Protein AF-A0A1Z5SBL8-F1 (afdb_monomer_lite)

Foldseek 3Di:
DDPPQVPCDPVLVVVLVVLLVVLLVVLDVVCDPPNCPVPVLSSLVSSLVSNLVSLQQSLLVLARCPPPDDSVLLSVQLVVQLVVQLVVQLVVCVVVPNDPDPVCSSSSSSVSSNVSSVPRNSCCSHVPPPVVVVVVVVVVVPPPPPD

InterPro domains:
  IPR009580 GPI biosynthesis protein Pig-F [PF06699] (34-141)

Organism: Sorghum bicolor (NCBI:txid4558)

pLDDT: mean 74.39, std 13.42, range [28.66, 86.56]

Structure (mmCIF, N/CA/C/O backbone):
data_AF-A0A1Z5SBL8-F1
#
_entry.id   AF-A0A1Z5SBL8-F1
#
loop_
_atom_site.group_PDB
_atom_site.id
_atom_site.type_symbol
_atom_site.label_atom_id
_atom_site.label_alt_id
_atom_site.label_comp_id
_atom_site.label_asym_id
_atom_site.label_entity_id
_atom_site.label_seq_id
_atom_site.pdbx_PDB_ins_code
_atom_site.Cartn_x
_atom_site.Cartn_y
_atom_site.Cartn_z
_atom_site.occupancy
_atom_site.B_iso_or_equiv
_atom_site.auth_seq_id
_atom_site.auth_comp_id
_atom_site.auth_asym_id
_atom_site.auth_atom_id
_atom_site.pdbx_PDB_model_num
ATOM 1 N N . MET A 1 1 ? -18.930 10.135 31.878 1.00 32.09 1 MET A N 1
ATOM 2 C CA . MET A 1 1 ? -18.926 8.781 31.285 1.00 32.09 1 MET A CA 1
ATOM 3 C C . MET A 1 1 ? -17.657 8.681 30.446 1.00 32.09 1 MET A C 1
ATOM 5 O O . MET A 1 1 ? -17.560 9.349 29.427 1.00 32.09 1 MET A O 1
ATOM 9 N N . ARG A 1 2 ? -16.610 8.041 30.979 1.00 28.66 2 ARG A N 1
ATOM 10 C CA . ARG A 1 2 ? -15.275 7.981 30.363 1.00 28.66 2 ARG A CA 1
ATOM 11 C C . ARG A 1 2 ? -15.339 6.937 29.252 1.00 28.66 2 ARG A C 1
ATOM 13 O O . ARG A 1 2 ? -15.633 5.787 29.547 1.00 28.66 2 ARG A O 1
ATOM 20 N N . ALA A 1 3 ? -15.150 7.354 28.002 1.00 35.31 3 ALA A N 1
ATOM 21 C CA . ALA A 1 3 ? -15.065 6.432 26.880 1.00 35.31 3 ALA A CA 1
ATOM 22 C C . ALA A 1 3 ? -13.912 5.456 27.147 1.00 35.31 3 ALA A C 1
ATOM 24 O O . ALA A 1 3 ? -12.759 5.873 27.270 1.00 35.31 3 ALA A O 1
ATOM 25 N N . GLU A 1 4 ? -14.245 4.178 27.304 1.00 37.38 4 GLU A N 1
ATOM 26 C CA . GLU A 1 4 ? -13.289 3.078 27.329 1.00 37.38 4 GLU A CA 1
ATOM 27 C C . GLU A 1 4 ? -12.627 3.025 25.951 1.00 37.38 4 GLU A C 1
ATOM 29 O O . GLU A 1 4 ? -13.113 2.387 25.017 1.00 37.38 4 GLU A O 1
ATOM 34 N N . PHE A 1 5 ? -11.525 3.758 25.794 1.00 42.28 5 PHE A N 1
ATOM 35 C CA . PHE A 1 5 ? -10.567 3.468 24.743 1.00 42.28 5 PHE A CA 1
ATOM 36 C C . PHE A 1 5 ? -10.133 2.025 24.965 1.00 42.28 5 PHE A C 1
ATOM 38 O O . PHE A 1 5 ? -9.408 1.749 25.917 1.00 42.28 5 PHE A O 1
ATOM 45 N N . SER A 1 6 ? -10.601 1.105 24.121 1.00 50.81 6 SER A N 1
ATOM 46 C CA . SER A 1 6 ? -10.068 -0.252 24.083 1.00 50.81 6 SER A CA 1
ATOM 47 C C . SER A 1 6 ? -8.568 -0.125 23.809 1.00 50.81 6 SER A C 1
ATOM 49 O O . SER A 1 6 ? -8.155 0.169 22.686 1.00 50.81 6 SER A O 1
ATOM 51 N N . GLN A 1 7 ? -7.747 -0.198 24.862 1.00 57.62 7 GLN A N 1
ATOM 52 C CA . GLN A 1 7 ? -6.302 -0.141 24.717 1.00 57.62 7 GLN A CA 1
ATOM 53 C C . GLN A 1 7 ? -5.893 -1.369 23.914 1.00 57.62 7 GLN A C 1
ATOM 55 O O . GLN A 1 7 ? -6.074 -2.504 24.353 1.00 57.62 7 GLN A O 1
ATOM 60 N N . ILE A 1 8 ? -5.337 -1.137 22.726 1.00 66.62 8 ILE A N 1
ATOM 61 C CA . ILE A 1 8 ? -4.673 -2.187 21.962 1.00 66.62 8 ILE A CA 1
ATOM 62 C C . ILE A 1 8 ? -3.539 -2.713 22.847 1.00 66.62 8 ILE A C 1
ATOM 64 O O . ILE A 1 8 ? -2.636 -1.963 23.218 1.00 66.62 8 ILE A O 1
ATOM 68 N N . SER A 1 9 ? -3.605 -3.992 23.217 1.00 78.81 9 SER A N 1
ATOM 69 C CA . SER A 1 9 ? -2.557 -4.624 24.015 1.00 78.81 9 SER A CA 1
ATOM 70 C C . SER A 1 9 ? -1.246 -4.650 23.229 1.00 78.81 9 SER A C 1
ATOM 72 O O . SER A 1 9 ? -1.247 -4.858 22.012 1.00 78.81 9 SER A O 1
ATOM 74 N N . ALA A 1 10 ? -0.116 -4.497 23.924 1.00 76.81 10 ALA A N 1
ATOM 75 C CA . ALA A 1 10 ? 1.215 -4.601 23.326 1.00 76.81 10 ALA A CA 1
ATOM 76 C C . ALA A 1 10 ? 1.397 -5.918 22.549 1.00 76.81 10 ALA A C 1
ATOM 78 O O . ALA A 1 10 ? 2.047 -5.937 21.507 1.00 76.81 10 ALA A O 1
ATOM 79 N N . LEU A 1 11 ? 0.751 -6.998 23.002 1.00 75.62 11 LEU A N 1
ATOM 80 C CA . LEU A 1 11 ? 0.746 -8.289 22.316 1.00 75.62 11 LEU A CA 1
ATOM 81 C C . LEU A 1 11 ? 0.034 -8.224 20.958 1.00 75.62 11 LEU A C 1
ATOM 83 O O . LEU A 1 11 ? 0.499 -8.808 19.985 1.00 75.62 11 LEU A O 1
ATOM 87 N N . THR A 1 12 ? -1.084 -7.503 20.875 1.00 76.50 12 THR A N 1
ATOM 88 C CA . THR A 1 12 ? -1.849 -7.347 19.632 1.00 76.50 12 THR A CA 1
ATOM 89 C C . THR A 1 12 ? -1.090 -6.479 18.629 1.00 76.50 12 THR A C 1
ATOM 91 O O . THR A 1 12 ? -1.064 -6.797 17.442 1.00 76.50 12 THR A O 1
ATOM 94 N N . ALA A 1 13 ? -0.412 -5.430 19.105 1.00 77.69 13 ALA A N 1
ATOM 95 C CA . ALA A 1 13 ? 0.485 -4.627 18.277 1.00 77.69 13 ALA A CA 1
ATOM 96 C C . ALA A 1 13 ? 1.686 -5.45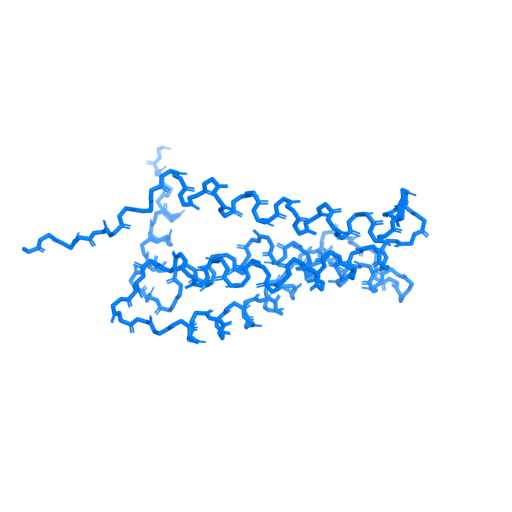2 17.780 1.00 77.69 13 ALA A C 1
ATOM 98 O O . ALA A 1 13 ? 1.996 -5.440 16.590 1.00 77.69 13 ALA A O 1
ATOM 99 N N . ALA A 1 14 ? 2.319 -6.235 18.660 1.00 78.75 14 ALA A N 1
ATOM 100 C CA . ALA A 1 14 ? 3.414 -7.127 18.286 1.00 78.75 14 ALA A CA 1
ATOM 101 C C . ALA A 1 14 ? 2.970 -8.175 17.251 1.00 78.75 14 ALA A C 1
ATOM 103 O O . ALA A 1 14 ? 3.652 -8.371 16.249 1.00 78.75 14 ALA A O 1
ATOM 104 N N . ALA A 1 15 ? 1.801 -8.796 17.436 1.00 79.56 15 ALA A N 1
ATOM 105 C CA . ALA A 1 15 ? 1.245 -9.758 16.486 1.00 79.56 15 ALA A CA 1
ATOM 106 C C . ALA A 1 15 ? 0.967 -9.126 15.113 1.00 79.56 15 ALA A C 1
ATOM 108 O O . ALA A 1 15 ? 1.271 -9.735 14.089 1.00 79.56 15 ALA A O 1
ATOM 109 N N . ALA A 1 16 ? 0.450 -7.894 15.080 1.00 81.81 16 ALA A N 1
ATOM 110 C CA . ALA A 1 16 ? 0.251 -7.149 13.841 1.00 81.81 16 ALA A CA 1
ATOM 111 C C . ALA A 1 16 ? 1.573 -6.914 13.095 1.00 81.81 16 ALA A C 1
ATOM 113 O O . ALA A 1 16 ? 1.661 -7.190 11.900 1.00 81.81 16 ALA A O 1
ATOM 114 N N . HIS A 1 17 ? 2.620 -6.484 13.805 1.00 82.88 17 HIS A N 1
ATOM 115 C CA . HIS A 1 17 ? 3.947 -6.303 13.214 1.00 82.88 17 HIS A CA 1
ATOM 116 C C . HIS A 1 17 ? 4.554 -7.615 12.709 1.00 82.88 17 HIS A C 1
ATOM 118 O O . HIS A 1 17 ? 5.141 -7.628 11.630 1.00 82.88 17 HIS A O 1
ATOM 124 N N . VAL A 1 18 ? 4.389 -8.718 13.446 1.00 85.00 18 VAL A N 1
ATOM 125 C CA . VAL A 1 18 ? 4.865 -10.044 13.019 1.00 85.00 18 VAL A CA 1
ATOM 126 C C . VAL A 1 18 ? 4.134 -10.512 11.759 1.00 85.00 18 VAL A C 1
ATOM 128 O O . VAL A 1 18 ? 4.777 -11.039 10.855 1.00 85.00 18 VAL A O 1
ATOM 131 N N . LEU A 1 19 ? 2.820 -10.286 11.660 1.00 85.25 19 LEU A N 1
ATOM 132 C CA . LEU A 1 19 ? 2.034 -10.631 10.472 1.00 85.25 19 LEU A CA 1
ATOM 133 C C . LEU A 1 19 ? 2.460 -9.818 9.241 1.00 85.25 19 LEU A C 1
ATOM 135 O O . LEU A 1 19 ? 2.665 -10.410 8.183 1.00 85.25 19 LEU A O 1
ATOM 139 N N . CYS A 1 20 ? 2.663 -8.505 9.382 1.00 85.06 20 CYS A N 1
ATOM 140 C CA . CYS A 1 20 ? 3.219 -7.671 8.308 1.00 85.06 20 CYS A CA 1
ATOM 141 C C . CYS A 1 20 ? 4.630 -8.124 7.905 1.00 85.06 20 CYS A C 1
ATOM 143 O O . CYS A 1 20 ? 4.948 -8.282 6.729 1.00 85.06 20 CYS A O 1
ATOM 145 N N . PHE A 1 21 ? 5.493 -8.403 8.886 1.00 85.38 21 PHE A N 1
ATOM 146 C CA . PH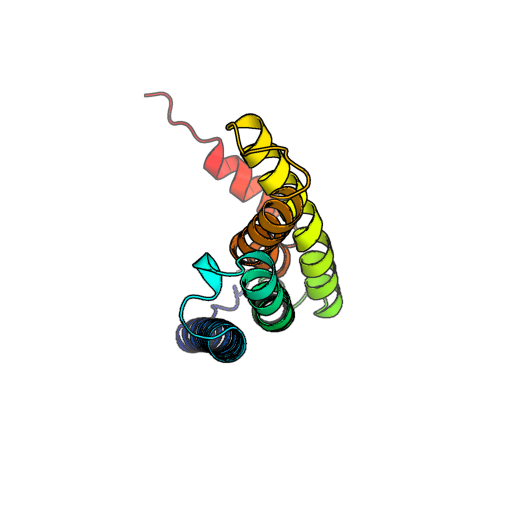E A 1 21 ? 6.848 -8.872 8.601 1.00 85.38 21 PHE A CA 1
ATOM 147 C C . PHE A 1 21 ? 6.844 -10.217 7.863 1.00 85.38 21 PHE A C 1
ATOM 149 O O . PHE A 1 21 ? 7.629 -10.416 6.938 1.00 85.38 21 PHE A O 1
ATOM 156 N N . ALA A 1 22 ? 5.937 -11.125 8.230 1.00 86.06 22 ALA A N 1
ATOM 157 C CA . ALA A 1 22 ? 5.765 -12.402 7.549 1.00 86.06 22 ALA A CA 1
ATOM 158 C C . ALA A 1 22 ? 5.279 -12.227 6.100 1.00 86.06 22 ALA A C 1
ATOM 160 O O . ALA A 1 22 ? 5.791 -12.905 5.209 1.00 86.06 22 ALA A O 1
ATOM 161 N N . GLY A 1 23 ? 4.341 -11.308 5.850 1.00 84.06 23 GLY A N 1
ATOM 162 C CA . GLY A 1 23 ? 3.870 -10.972 4.504 1.00 84.06 23 GLY A CA 1
ATOM 163 C C . GLY A 1 23 ? 4.981 -10.424 3.610 1.00 84.06 23 GLY A C 1
ATOM 164 O O . GLY A 1 23 ? 5.197 -10.922 2.500 1.00 84.06 23 GLY A O 1
ATOM 165 N N . LEU A 1 24 ? 5.774 -9.490 4.137 1.00 84.50 24 LEU A N 1
ATOM 166 C CA . LEU A 1 24 ? 6.935 -8.942 3.442 1.00 84.50 24 LEU A CA 1
ATOM 167 C C . LEU A 1 24 ? 8.010 -10.007 3.181 1.00 84.50 24 LEU A C 1
ATOM 169 O O . LEU A 1 24 ? 8.564 -10.076 2.081 1.00 84.50 24 LEU A O 1
ATOM 173 N N . ALA A 1 25 ? 8.287 -10.864 4.165 1.00 85.31 25 ALA A N 1
ATOM 174 C CA . ALA A 1 25 ? 9.230 -11.968 4.017 1.00 85.31 25 ALA A CA 1
ATOM 175 C C . ALA A 1 25 ? 8.768 -12.968 2.944 1.00 85.31 25 ALA A C 1
ATOM 177 O O . ALA A 1 25 ? 9.585 -13.411 2.135 1.00 85.31 25 ALA A O 1
ATOM 178 N N . ALA A 1 26 ? 7.469 -13.278 2.887 1.00 84.88 26 ALA A N 1
ATOM 179 C CA . ALA A 1 26 ? 6.888 -14.131 1.854 1.00 84.88 26 ALA A CA 1
ATOM 180 C C . ALA A 1 26 ? 7.011 -13.496 0.461 1.00 84.88 26 ALA A C 1
ATOM 182 O O . ALA A 1 26 ? 7.468 -14.156 -0.472 1.00 84.88 26 ALA A O 1
ATOM 183 N N . ALA A 1 27 ? 6.691 -12.206 0.322 1.00 85.81 27 ALA A N 1
ATOM 184 C CA . ALA A 1 27 ? 6.861 -11.482 -0.936 1.00 85.81 27 ALA A CA 1
ATOM 185 C C . ALA A 1 27 ? 8.325 -11.483 -1.406 1.00 85.81 27 ALA A C 1
ATOM 187 O O . ALA A 1 27 ? 8.603 -11.742 -2.577 1.00 85.81 27 ALA A O 1
ATOM 188 N N . HIS A 1 28 ? 9.271 -11.261 -0.489 1.00 84.81 28 HIS A N 1
ATOM 189 C CA . HIS A 1 28 ? 10.700 -11.295 -0.794 1.00 84.81 28 HIS A CA 1
ATOM 190 C C . HIS A 1 28 ? 11.182 -12.704 -1.181 1.00 84.81 28 HIS A C 1
ATOM 192 O O . HIS A 1 28 ? 11.974 -12.857 -2.111 1.00 84.81 28 HIS A O 1
ATOM 198 N N . ALA A 1 29 ? 10.694 -13.745 -0.499 1.00 84.94 29 ALA A N 1
ATOM 199 C CA . ALA A 1 29 ? 11.005 -15.132 -0.836 1.00 84.94 29 ALA A CA 1
ATOM 200 C C . ALA A 1 29 ? 10.487 -15.518 -2.232 1.00 84.94 29 ALA A C 1
ATOM 202 O O . ALA A 1 29 ? 11.200 -16.188 -2.976 1.00 84.94 29 ALA A O 1
ATOM 203 N N . LEU A 1 30 ? 9.287 -15.054 -2.602 1.00 84.88 30 LEU A N 1
ATOM 204 C CA . LEU A 1 30 ? 8.683 -15.287 -3.918 1.00 84.88 30 LEU A CA 1
ATOM 205 C C . LEU A 1 30 ? 9.366 -14.495 -5.039 1.00 84.88 30 LEU A C 1
ATOM 207 O O . LEU A 1 30 ? 9.485 -14.999 -6.152 1.00 84.88 30 LEU A O 1
ATOM 211 N N . ALA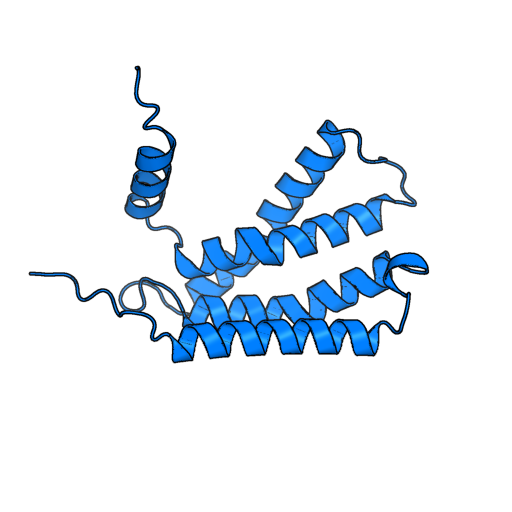 A 1 31 ? 9.815 -13.269 -4.761 1.00 83.94 31 ALA A N 1
ATOM 212 C CA . ALA A 1 31 ? 10.500 -12.434 -5.746 1.00 83.94 31 ALA A CA 1
ATOM 213 C C . ALA A 1 31 ? 11.919 -12.942 -6.057 1.00 83.94 31 ALA A C 1
ATOM 215 O O . ALA A 1 31 ? 12.385 -12.826 -7.187 1.00 83.94 31 ALA A O 1
ATOM 216 N N . GLY A 1 32 ? 12.599 -13.530 -5.069 1.00 81.75 32 GLY A N 1
ATOM 217 C CA . GLY A 1 32 ? 13.977 -13.996 -5.197 1.00 81.75 32 GLY A CA 1
ATOM 218 C C . GLY A 1 32 ? 15.014 -12.915 -4.869 1.00 81.75 32 GLY A C 1
ATOM 219 O O . GLY A 1 32 ? 14.745 -11.711 -4.860 1.00 81.75 32 GLY A O 1
ATOM 220 N N . ARG A 1 33 ? 16.243 -13.348 -4.555 1.00 80.94 33 ARG A N 1
ATOM 221 C CA . ARG A 1 33 ? 17.324 -12.439 -4.139 1.00 80.94 33 ARG A CA 1
ATOM 222 C C . ARG A 1 33 ? 17.685 -11.466 -5.262 1.00 80.94 33 ARG A C 1
ATOM 224 O O . ARG A 1 33 ? 17.955 -11.880 -6.382 1.00 80.94 33 ARG A O 1
ATOM 231 N N . GLY A 1 34 ? 17.739 -10.178 -4.930 1.00 77.00 34 GLY A N 1
ATOM 232 C CA . GLY A 1 34 ? 18.126 -9.121 -5.866 1.00 77.00 34 GLY A CA 1
ATOM 233 C C . GLY A 1 34 ? 17.022 -8.673 -6.823 1.00 77.00 34 GLY A C 1
ATOM 234 O O . GLY A 1 34 ? 17.241 -7.706 -7.545 1.00 77.00 34 GLY A O 1
ATOM 235 N N . ALA A 1 35 ? 15.829 -9.281 -6.787 1.00 78.44 35 ALA A N 1
ATOM 236 C CA . ALA A 1 35 ? 14.725 -8.950 -7.691 1.00 78.44 35 ALA A CA 1
ATOM 237 C C . ALA A 1 35 ? 14.292 -7.478 -7.621 1.00 78.44 35 ALA A C 1
ATOM 239 O O . ALA A 1 35 ? 13.847 -6.929 -8.616 1.00 78.44 35 ALA A O 1
ATOM 240 N N . LEU A 1 36 ? 14.508 -6.799 -6.490 1.00 75.19 36 LEU A N 1
ATOM 241 C CA . LEU A 1 36 ? 14.278 -5.356 -6.368 1.00 75.19 36 LEU A CA 1
ATOM 242 C C . LEU A 1 36 ? 15.161 -4.513 -7.311 1.00 75.19 36 LEU A C 1
ATOM 244 O O . LEU A 1 36 ? 14.798 -3.391 -7.645 1.00 75.19 36 LEU A O 1
ATOM 248 N N . VAL A 1 37 ? 16.322 -5.036 -7.714 1.00 79.38 37 VAL A N 1
ATOM 249 C CA . VAL A 1 37 ? 17.282 -4.378 -8.614 1.00 79.38 37 VAL A CA 1
ATOM 250 C C . VAL A 1 37 ? 17.123 -4.892 -10.045 1.00 79.38 37 VAL A C 1
ATOM 252 O O . VAL A 1 37 ? 17.158 -4.099 -10.982 1.00 79.38 37 VAL A O 1
ATOM 255 N N . SER A 1 38 ? 16.933 -6.203 -10.222 1.00 80.31 38 SER A N 1
ATOM 256 C CA . SER A 1 38 ? 16.817 -6.831 -11.546 1.00 80.31 38 SER A CA 1
ATOM 257 C C . SER A 1 38 ? 15.440 -6.650 -12.191 1.00 80.31 38 SER A C 1
ATOM 259 O O . SER A 1 38 ? 15.370 -6.407 -13.393 1.00 80.31 38 SER A O 1
ATOM 261 N N . ASP A 1 39 ? 14.359 -6.756 -11.415 1.00 82.81 39 ASP A N 1
ATOM 262 C CA . ASP A 1 39 ? 12.975 -6.558 -11.867 1.00 82.81 39 ASP A CA 1
ATOM 263 C C . ASP A 1 39 ? 12.117 -5.9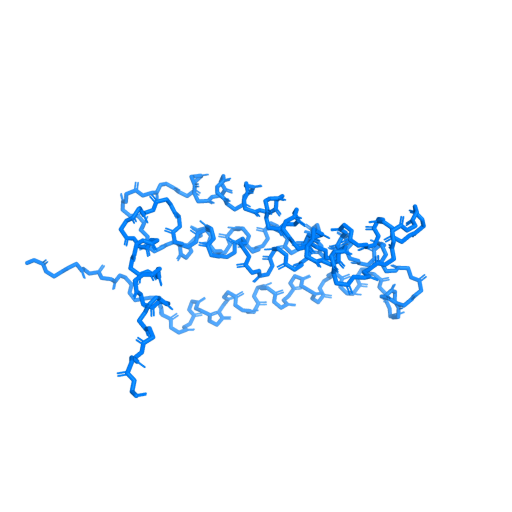24 -10.748 1.00 82.81 39 ASP A C 1
ATOM 265 O O . ASP A 1 39 ? 11.291 -6.589 -10.103 1.00 82.81 39 ASP A O 1
ATOM 269 N N . PRO A 1 40 ? 12.315 -4.617 -10.482 1.00 80.38 40 PRO A N 1
ATOM 270 C CA . PRO A 1 40 ? 11.620 -3.916 -9.405 1.00 80.38 40 PRO A CA 1
ATOM 271 C C . PRO A 1 40 ? 10.098 -3.975 -9.549 1.00 80.38 40 PRO A C 1
ATOM 273 O O . PRO A 1 40 ? 9.390 -4.018 -8.545 1.00 80.38 40 PRO A O 1
ATOM 276 N N . ALA A 1 41 ? 9.578 -3.987 -10.780 1.00 83.50 41 ALA A N 1
ATOM 277 C CA . ALA A 1 41 ? 8.142 -4.004 -11.025 1.00 83.50 41 ALA A CA 1
ATOM 278 C C . ALA A 1 41 ? 7.509 -5.315 -10.543 1.00 83.50 41 ALA A C 1
ATOM 280 O O . ALA A 1 41 ? 6.482 -5.281 -9.861 1.00 83.50 41 ALA A O 1
ATOM 281 N N . LEU A 1 42 ? 8.130 -6.459 -10.846 1.00 83.88 42 LEU A N 1
ATOM 282 C CA . LEU A 1 42 ? 7.663 -7.759 -10.368 1.00 83.88 42 LEU A CA 1
ATOM 283 C C . LEU A 1 42 ? 7.769 -7.869 -8.843 1.00 83.88 42 LEU A C 1
ATOM 285 O O . LEU A 1 42 ? 6.808 -8.277 -8.188 1.00 83.88 42 LEU A O 1
ATOM 289 N N . ALA A 1 43 ? 8.907 -7.468 -8.275 1.00 85.88 43 ALA A N 1
ATOM 290 C CA . ALA A 1 43 ? 9.137 -7.562 -6.838 1.00 85.88 43 ALA A CA 1
ATOM 291 C C . ALA A 1 43 ? 8.146 -6.696 -6.040 1.00 85.88 43 ALA A C 1
ATOM 293 O O . ALA A 1 43 ? 7.523 -7.178 -5.094 1.00 85.88 43 ALA A O 1
ATOM 294 N N . LEU A 1 44 ? 7.923 -5.444 -6.455 1.00 85.12 44 LEU A N 1
ATOM 295 C CA . LEU A 1 44 ? 6.962 -4.556 -5.793 1.00 85.12 44 LEU A CA 1
ATOM 296 C C . LEU A 1 44 ? 5.519 -5.011 -5.995 1.00 85.12 44 LEU A C 1
ATOM 298 O O . LEU A 1 44 ? 4.712 -4.893 -5.077 1.00 85.12 44 LEU A O 1
ATOM 302 N N . ARG A 1 45 ? 5.182 -5.567 -7.165 1.00 85.94 45 ARG A N 1
ATOM 303 C CA . ARG A 1 45 ? 3.860 -6.160 -7.389 1.00 85.94 45 ARG A CA 1
ATOM 304 C C . ARG A 1 45 ? 3.590 -7.287 -6.395 1.00 85.94 45 ARG A C 1
ATOM 306 O O . ARG A 1 45 ? 2.499 -7.330 -5.835 1.00 85.94 45 ARG A O 1
ATOM 313 N N . LEU A 1 46 ? 4.558 -8.176 -6.167 1.00 85.38 46 LEU A N 1
ATOM 314 C CA . LEU A 1 46 ? 4.424 -9.258 -5.188 1.00 85.38 46 LEU A CA 1
ATOM 315 C C . LEU A 1 46 ? 4.258 -8.712 -3.769 1.00 85.38 46 LEU A C 1
ATOM 317 O O . LEU A 1 46 ? 3.375 -9.174 -3.052 1.00 85.38 46 LEU A O 1
ATOM 321 N N . VAL A 1 47 ? 5.023 -7.681 -3.397 1.00 86.56 47 VAL A N 1
ATOM 322 C CA . VAL A 1 47 ? 4.849 -6.991 -2.109 1.00 86.56 47 VAL A CA 1
ATOM 323 C C . VAL A 1 47 ? 3.433 -6.441 -1.980 1.00 86.56 47 VAL A C 1
ATOM 325 O O . VAL A 1 47 ? 2.760 -6.751 -1.007 1.00 86.56 47 VAL A O 1
ATOM 328 N N . VAL A 1 48 ? 2.932 -5.696 -2.966 1.00 85.38 48 VAL A N 1
ATOM 329 C CA . VAL A 1 48 ? 1.573 -5.133 -2.908 1.00 85.38 48 VAL A CA 1
ATOM 330 C C . VAL A 1 48 ? 0.518 -6.240 -2.822 1.00 85.38 48 VAL A C 1
ATOM 332 O O . VAL A 1 48 ? -0.396 -6.137 -2.014 1.00 85.38 48 VAL A O 1
ATOM 335 N N . VAL A 1 49 ? 0.635 -7.312 -3.610 1.00 86.44 49 VAL A N 1
ATOM 336 C CA . VAL A 1 49 ? -0.355 -8.405 -3.632 1.00 86.44 49 VAL A CA 1
ATOM 337 C C . VAL A 1 49 ? -0.366 -9.207 -2.329 1.00 86.44 49 VAL A C 1
ATOM 339 O O . VAL A 1 49 ? -1.443 -9.574 -1.861 1.00 86.44 49 VAL A O 1
ATOM 342 N N . CYS A 1 50 ? 0.798 -9.481 -1.739 1.00 83.94 50 CYS A N 1
ATOM 343 C CA . CYS A 1 50 ? 0.899 -10.236 -0.490 1.00 83.94 50 CYS A CA 1
ATOM 344 C C . CYS A 1 50 ? 0.558 -9.374 0.729 1.00 83.94 50 CYS A C 1
ATOM 346 O O . CYS A 1 50 ? -0.174 -9.814 1.612 1.00 83.94 50 CYS A O 1
ATOM 348 N N . GLU A 1 51 ? 1.055 -8.142 0.764 1.00 86.06 51 GLU A N 1
ATOM 349 C CA . GLU A 1 51 ? 0.982 -7.286 1.944 1.00 86.06 51 GLU A CA 1
ATOM 350 C C . GLU A 1 51 ? -0.359 -6.547 2.036 1.00 86.06 51 GLU A C 1
ATOM 352 O O . GLU A 1 51 ? -0.864 -6.324 3.136 1.00 86.06 51 GLU A O 1
ATOM 357 N N . ALA A 1 52 ? -0.998 -6.218 0.903 1.00 84.94 52 ALA A N 1
ATOM 358 C CA . ALA A 1 52 ? -2.281 -5.513 0.902 1.00 84.94 52 ALA A CA 1
ATOM 359 C C . ALA A 1 52 ? -3.388 -6.214 1.699 1.00 84.94 52 ALA A C 1
ATOM 361 O O . ALA A 1 52 ? -3.984 -5.565 2.563 1.00 84.94 52 ALA A O 1
ATOM 362 N N . PRO A 1 53 ? -3.686 -7.508 1.475 1.00 85.50 53 PRO A N 1
ATOM 363 C CA . PRO A 1 53 ? -4.724 -8.188 2.239 1.00 85.50 53 PRO A CA 1
ATOM 364 C C . PRO A 1 53 ? -4.370 -8.296 3.727 1.00 85.50 53 PRO A C 1
ATOM 366 O O . PRO A 1 53 ? -5.261 -8.145 4.561 1.00 85.50 53 PRO A O 1
ATOM 369 N N . ILE A 1 54 ? -3.091 -8.500 4.065 1.00 85.94 54 ILE A N 1
ATOM 370 C CA . ILE A 1 54 ? -2.624 -8.628 5.453 1.00 85.94 54 ILE A CA 1
ATOM 371 C C . ILE A 1 54 ? -2.820 -7.304 6.189 1.00 85.94 54 ILE A C 1
ATOM 373 O O . ILE A 1 54 ? -3.510 -7.262 7.206 1.00 85.94 54 ILE A O 1
ATOM 377 N N . VAL A 1 55 ? -2.287 -6.210 5.646 1.00 84.31 55 VAL A N 1
ATOM 378 C CA . VAL A 1 55 ? -2.396 -4.873 6.242 1.00 84.31 55 VAL A CA 1
ATOM 379 C C . VAL A 1 55 ? -3.860 -4.445 6.334 1.00 84.31 55 VAL A C 1
ATOM 381 O O . VAL A 1 55 ? -4.312 -4.022 7.397 1.00 84.31 55 VAL A O 1
ATOM 384 N N . ILE A 1 56 ? -4.648 -4.602 5.267 1.00 85.19 56 ILE A N 1
ATOM 385 C CA . ILE A 1 56 ? -6.067 -4.225 5.302 1.00 85.19 56 ILE A CA 1
ATOM 386 C C . ILE A 1 56 ? -6.809 -5.030 6.375 1.00 85.19 56 ILE A C 1
ATOM 388 O O . ILE A 1 56 ? -7.549 -4.433 7.157 1.00 85.19 56 ILE A O 1
ATOM 392 N N . ALA A 1 57 ? -6.602 -6.347 6.467 1.00 82.62 57 ALA A N 1
ATOM 393 C CA . ALA A 1 57 ? -7.283 -7.188 7.451 1.00 82.62 57 ALA A CA 1
ATOM 394 C C . ALA A 1 57 ? -6.853 -6.874 8.893 1.00 82.62 57 ALA A C 1
ATOM 396 O O . ALA A 1 57 ? -7.710 -6.652 9.752 1.00 82.62 57 ALA A O 1
ATOM 397 N N . VAL A 1 58 ? -5.544 -6.801 9.153 1.00 84.12 58 VAL A N 1
ATOM 398 C CA . VAL A 1 58 ? -4.973 -6.549 10.485 1.00 84.12 58 VAL A CA 1
ATOM 399 C C . VAL A 1 58 ? -5.383 -5.170 10.999 1.00 84.12 58 VAL A C 1
ATOM 401 O O . VAL A 1 58 ? -5.909 -5.057 12.106 1.00 84.12 58 VAL A O 1
ATOM 404 N N . PHE A 1 59 ? -5.235 -4.117 10.192 1.00 80.25 59 PHE A N 1
ATOM 405 C CA . PHE A 1 59 ? -5.585 -2.762 10.625 1.00 80.25 59 PHE A CA 1
ATOM 406 C C . PHE A 1 59 ? -7.101 -2.512 10.657 1.00 80.25 59 PHE A C 1
ATOM 408 O O . PHE A 1 59 ? -7.564 -1.712 11.468 1.00 80.25 59 PHE A O 1
ATOM 415 N N . SER A 1 60 ? -7.903 -3.223 9.853 1.00 79.88 60 SER A N 1
ATOM 416 C CA . SER A 1 60 ? -9.374 -3.200 9.985 1.00 79.88 60 SER A CA 1
ATOM 417 C C . SER A 1 60 ? -9.858 -3.913 11.252 1.00 79.88 60 SER A C 1
ATOM 419 O O . SER A 1 60 ? -10.900 -3.556 11.816 1.00 79.88 60 SER A O 1
ATOM 421 N N . TYR A 1 61 ? -9.115 -4.922 11.716 1.00 77.88 61 TYR A N 1
ATOM 422 C CA . TYR A 1 61 ? -9.369 -5.583 12.994 1.00 77.88 61 TYR A CA 1
ATOM 423 C C . TYR A 1 61 ? -9.003 -4.670 14.172 1.00 77.88 61 TYR A C 1
ATOM 425 O O . TYR A 1 61 ? -9.806 -4.512 15.088 1.00 77.88 61 TYR A O 1
ATOM 433 N N . LEU A 1 62 ? -7.860 -3.982 14.085 1.00 75.75 62 LEU A N 1
ATOM 434 C CA . LEU A 1 62 ? -7.377 -2.990 15.058 1.00 75.75 62 LEU A CA 1
ATOM 435 C C . LEU A 1 62 ? -8.106 -1.633 15.008 1.00 75.75 62 LEU A C 1
ATOM 437 O O . LEU A 1 62 ? -7.614 -0.647 15.561 1.00 75.75 62 LEU A O 1
ATOM 441 N N . ARG A 1 63 ? -9.257 -1.548 14.331 1.00 73.88 63 ARG A N 1
ATOM 442 C CA . ARG A 1 63 ? -9.999 -0.290 14.181 1.00 73.88 63 ARG A CA 1
ATOM 443 C C . ARG A 1 63 ? -10.309 0.333 15.542 1.00 73.88 63 ARG A C 1
ATOM 445 O O . ARG A 1 63 ? -10.749 -0.349 16.465 1.00 73.88 63 ARG A O 1
ATOM 452 N N . ARG A 1 64 ? -10.120 1.649 15.638 1.00 64.94 64 ARG A N 1
ATOM 453 C CA . ARG A 1 64 ? -10.252 2.406 16.893 1.00 64.94 64 ARG A CA 1
ATOM 454 C C . ARG A 1 64 ? -11.693 2.464 17.405 1.00 64.94 64 ARG A C 1
ATOM 456 O O . ARG A 1 64 ? -11.908 2.513 18.609 1.00 64.94 64 ARG A O 1
ATOM 463 N N . ASP A 1 65 ? -12.665 2.420 16.495 1.00 64.75 65 ASP A N 1
ATOM 464 C CA . ASP A 1 65 ? -14.091 2.443 16.813 1.00 64.75 65 ASP A CA 1
ATOM 465 C C . ASP A 1 65 ? -14.773 1.140 16.368 1.00 64.75 65 ASP A C 1
ATOM 467 O O . ASP A 1 65 ? -15.348 1.024 15.280 1.00 64.75 65 ASP A O 1
ATOM 471 N N . THR A 1 66 ? -14.650 0.113 17.207 1.00 61.44 66 THR A N 1
ATOM 472 C CA . THR A 1 66 ? -15.271 -1.200 16.989 1.00 61.44 66 THR A CA 1
ATOM 473 C C . THR A 1 66 ? -16.785 -1.193 17.187 1.00 61.44 66 THR A C 1
ATOM 475 O O . THR A 1 66 ? -17.445 -2.079 16.643 1.00 61.44 66 THR A O 1
ATOM 478 N N . GLN A 1 67 ? -17.313 -0.207 17.922 1.00 58.69 67 GLN A N 1
ATOM 479 C CA . GLN A 1 67 ? -18.713 -0.088 18.340 1.00 58.69 67 GLN A CA 1
ATOM 480 C C . GLN A 1 67 ? -19.580 0.624 17.286 1.00 58.69 67 GLN A C 1
ATOM 482 O O . GLN A 1 67 ? -20.720 0.218 17.071 1.00 58.69 67 GLN A O 1
ATOM 487 N N . SER A 1 68 ? -19.055 1.642 16.590 1.00 57.78 68 SER A N 1
ATOM 488 C CA . SER A 1 68 ? -19.814 2.410 15.584 1.00 57.78 68 SER A CA 1
ATOM 489 C C . SER A 1 68 ? -19.477 2.056 14.126 1.00 57.78 68 SER A C 1
ATOM 491 O O . SER A 1 68 ? -20.263 2.326 13.213 1.00 57.78 68 SER A O 1
ATOM 493 N N . CYS A 1 69 ? -18.314 1.442 13.870 1.00 62.25 69 CYS A N 1
ATOM 494 C CA . CYS A 1 69 ? -17.881 1.056 12.528 1.00 62.25 69 CYS A CA 1
ATOM 495 C C . CYS A 1 69 ? -17.775 -0.465 12.372 1.00 62.25 69 CYS A C 1
ATOM 497 O O . CYS A 1 69 ? -17.028 -1.140 13.079 1.00 62.25 69 CYS A O 1
ATOM 499 N N . SER A 1 70 ? -18.476 -1.003 11.369 1.00 76.19 70 SER A N 1
ATOM 500 C CA . SER A 1 70 ? -18.340 -2.401 10.949 1.00 76.19 70 SER A CA 1
ATOM 501 C C . SER A 1 70 ? -16.974 -2.664 10.302 1.00 76.19 70 SER A C 1
ATOM 503 O O . SER A 1 70 ? -16.422 -1.798 9.617 1.00 76.19 70 SER A O 1
ATOM 505 N N . PHE A 1 71 ? -16.458 -3.885 10.466 1.00 76.56 71 PHE A N 1
ATOM 506 C CA . PHE A 1 71 ? -15.215 -4.358 9.850 1.00 76.56 71 PHE A CA 1
ATOM 507 C C . PHE A 1 71 ? -15.193 -4.131 8.330 1.00 76.56 71 PHE A C 1
ATOM 509 O O . PHE A 1 71 ? -14.229 -3.583 7.806 1.00 76.56 71 PHE A O 1
ATOM 516 N N . PHE A 1 72 ? -16.291 -4.430 7.626 1.00 74.69 72 PHE A N 1
ATOM 517 C CA . PHE A 1 72 ? -16.393 -4.206 6.176 1.00 74.69 72 PHE A CA 1
ATOM 518 C C . PHE A 1 72 ? -16.239 -2.735 5.780 1.00 74.69 72 PHE A C 1
ATOM 520 O O . PHE A 1 72 ? -15.700 -2.428 4.719 1.00 74.69 72 PHE A O 1
ATOM 527 N N . LYS A 1 73 ? -16.668 -1.810 6.643 1.00 74.81 73 LYS A N 1
ATOM 528 C CA . LYS A 1 73 ? -16.513 -0.372 6.409 1.00 74.81 73 LYS A CA 1
ATOM 529 C C . LYS A 1 73 ? -15.056 0.061 6.584 1.00 74.81 73 LYS A C 1
ATOM 531 O O . LYS A 1 73 ? -14.604 0.937 5.855 1.00 74.81 73 LYS A O 1
ATOM 536 N N . ALA A 1 74 ? -14.321 -0.556 7.511 1.00 79.25 74 ALA A N 1
ATOM 537 C CA . ALA A 1 74 ? -12.879 -0.350 7.658 1.00 79.25 74 ALA A CA 1
ATOM 538 C C . ALA A 1 74 ? -12.108 -0.909 6.449 1.00 79.25 74 ALA A C 1
ATOM 540 O O . ALA A 1 74 ? -11.306 -0.187 5.862 1.00 79.25 74 ALA A O 1
ATOM 541 N N . VAL A 1 75 ? -12.457 -2.115 5.988 1.00 81.94 75 VAL A N 1
ATOM 542 C CA . VAL A 1 75 ? -11.886 -2.719 4.771 1.00 81.94 75 VAL A CA 1
ATOM 543 C C . VAL A 1 75 ? -12.142 -1.843 3.544 1.00 81.94 75 VAL A C 1
ATOM 545 O O . VAL A 1 75 ? -11.211 -1.540 2.803 1.00 81.94 75 VAL A O 1
ATOM 548 N N . ALA A 1 76 ? -13.378 -1.370 3.350 1.00 81.81 76 ALA A N 1
ATOM 549 C CA . ALA A 1 76 ? -13.724 -0.481 2.240 1.00 81.81 76 ALA A CA 1
ATOM 550 C C . ALA A 1 76 ? -12.901 0.819 2.261 1.00 81.81 76 ALA A C 1
ATOM 552 O O . ALA A 1 76 ? -12.453 1.286 1.217 1.00 81.81 76 ALA A O 1
ATOM 553 N N . ARG A 1 77 ? -12.647 1.386 3.447 1.00 77.81 77 ARG A N 1
ATOM 554 C CA . ARG A 1 77 ? -11.791 2.573 3.599 1.00 77.81 77 ARG A CA 1
ATOM 555 C C . ARG A 1 77 ? -10.333 2.275 3.279 1.00 77.81 77 ARG A C 1
ATOM 557 O O . ARG A 1 77 ? -9.717 3.084 2.597 1.00 77.81 77 ARG A O 1
ATOM 564 N N . GLY A 1 78 ? -9.799 1.133 3.712 1.00 80.88 78 GLY A N 1
ATOM 565 C CA . GLY A 1 78 ? -8.459 0.685 3.325 1.00 80.88 78 GLY A CA 1
ATOM 566 C C . GLY A 1 78 ? -8.322 0.523 1.809 1.00 80.88 78 GLY A C 1
ATOM 567 O O . GLY A 1 78 ? -7.365 1.017 1.218 1.00 80.88 78 GLY A O 1
ATOM 568 N N . LEU A 1 79 ? -9.332 -0.072 1.165 1.00 84.88 79 LEU A N 1
ATOM 569 C CA . LEU A 1 79 ? -9.389 -0.240 -0.290 1.00 84.88 79 LEU A CA 1
ATOM 570 C C . LEU A 1 79 ? -9.476 1.086 -1.054 1.00 84.88 79 LEU A C 1
ATOM 572 O O . LEU A 1 79 ? -8.932 1.168 -2.147 1.00 84.88 79 LEU A O 1
ATOM 576 N N . ILE A 1 80 ? -10.127 2.116 -0.500 1.00 82.19 80 ILE A N 1
ATOM 577 C CA . ILE A 1 80 ? -10.167 3.469 -1.089 1.00 82.19 80 ILE A CA 1
ATOM 578 C C . ILE A 1 80 ? -8.877 4.246 -0.780 1.00 82.19 80 ILE A C 1
ATOM 580 O O . ILE A 1 80 ? -8.371 4.976 -1.629 1.00 82.19 80 ILE A O 1
ATOM 584 N N . GLY A 1 81 ? -8.316 4.081 0.419 1.00 80.25 81 GLY A N 1
ATOM 585 C CA . GLY A 1 81 ? -7.075 4.730 0.839 1.00 80.25 81 GLY A CA 1
ATOM 586 C C . GLY A 1 81 ? -5.872 4.282 0.013 1.00 80.25 81 GLY A C 1
ATOM 587 O O . GLY A 1 81 ? -5.008 5.101 -0.289 1.00 80.25 81 GLY A O 1
ATOM 588 N N . LEU A 1 82 ? -5.853 3.018 -0.423 1.00 85.88 82 LEU A N 1
ATOM 589 C CA . LEU A 1 82 ? -4.789 2.467 -1.259 1.00 85.88 82 LEU A CA 1
ATOM 590 C C . LEU A 1 82 ? -4.580 3.262 -2.572 1.00 85.88 82 LEU A C 1
ATOM 592 O O . LEU A 1 82 ? -3.476 3.786 -2.750 1.00 85.88 82 LEU A O 1
ATOM 596 N N . PRO A 1 83 ? -5.580 3.423 -3.469 1.00 82.12 83 PRO A N 1
ATOM 597 C CA . PRO A 1 83 ? -5.431 4.199 -4.698 1.00 82.12 83 PRO A CA 1
ATOM 598 C C . PRO A 1 83 ? -5.278 5.702 -4.439 1.00 82.12 83 PRO A C 1
ATOM 600 O O . PRO A 1 83 ? -4.510 6.348 -5.146 1.00 82.12 83 PRO A O 1
ATOM 603 N N . VAL A 1 84 ? -5.943 6.264 -3.421 1.00 84.56 84 VAL A N 1
ATOM 604 C CA . VAL A 1 84 ? -5.821 7.698 -3.095 1.00 84.56 84 VAL A CA 1
ATOM 605 C C . VAL A 1 84 ? -4.401 8.039 -2.637 1.00 84.56 84 VAL A C 1
ATOM 607 O O . VAL A 1 84 ? -3.786 8.956 -3.178 1.00 84.56 84 VAL A O 1
ATOM 610 N N . GLY A 1 85 ? -3.840 7.281 -1.694 1.00 81.75 85 GLY A N 1
ATOM 611 C CA . GLY A 1 85 ? -2.468 7.491 -1.233 1.00 81.75 85 GLY A CA 1
ATOM 612 C C . GLY A 1 85 ? -1.433 7.186 -2.317 1.00 81.75 85 GLY A C 1
ATOM 613 O O . GLY A 1 85 ? -0.417 7.870 -2.409 1.00 81.75 85 GLY A O 1
ATOM 614 N N . ALA A 1 86 ? -1.704 6.216 -3.197 1.00 85.88 86 ALA A N 1
ATOM 615 C CA . ALA A 1 86 ? -0.825 5.926 -4.326 1.00 85.88 86 ALA A CA 1
ATOM 616 C C . ALA A 1 86 ? -0.812 7.081 -5.330 1.00 85.88 86 ALA A C 1
ATOM 618 O O . ALA A 1 86 ? 0.254 7.459 -5.806 1.00 85.88 86 ALA A O 1
ATOM 619 N N . PHE A 1 87 ? -1.969 7.685 -5.602 1.00 83.94 87 PHE A N 1
ATOM 620 C CA . PHE A 1 87 ? -2.059 8.867 -6.451 1.00 83.94 87 PHE A CA 1
ATOM 621 C C . PHE A 1 87 ? -1.272 10.046 -5.866 1.00 83.94 87 PHE A C 1
ATOM 623 O O . PHE A 1 87 ? -0.478 10.657 -6.576 1.00 83.94 87 PHE A O 1
ATOM 630 N N . LEU A 1 88 ? -1.425 10.321 -4.566 1.00 86.00 88 LEU A N 1
ATOM 631 C CA . LEU A 1 88 ? -0.682 11.387 -3.884 1.00 86.00 88 LEU A CA 1
ATOM 632 C C . LEU A 1 88 ? 0.833 11.133 -3.889 1.00 86.00 88 LEU A C 1
ATOM 634 O O . LEU A 1 88 ? 1.601 12.042 -4.198 1.00 86.00 88 LEU A O 1
ATOM 638 N N . ASN A 1 89 ? 1.266 9.898 -3.614 1.00 85.44 89 ASN A N 1
ATOM 639 C CA . ASN A 1 89 ? 2.680 9.517 -3.665 1.00 85.44 89 ASN A CA 1
ATOM 640 C C . ASN A 1 89 ? 3.254 9.626 -5.083 1.00 85.44 89 ASN A C 1
ATOM 642 O O . ASN A 1 89 ? 4.370 10.111 -5.252 1.00 85.44 89 ASN A O 1
ATOM 646 N N . ALA A 1 90 ? 2.506 9.197 -6.102 1.00 82.75 90 ALA A N 1
ATOM 647 C CA . ALA A 1 90 ? 2.931 9.297 -7.495 1.00 82.75 90 ALA A CA 1
ATOM 648 C C . ALA A 1 90 ? 3.029 10.761 -7.937 1.00 82.75 90 ALA A C 1
ATOM 650 O O . ALA A 1 90 ? 4.020 11.154 -8.549 1.00 82.75 90 ALA A O 1
ATOM 651 N N . PHE A 1 91 ? 2.042 11.583 -7.578 1.00 84.75 91 PHE A N 1
ATOM 652 C CA . PHE A 1 91 ? 2.050 13.013 -7.867 1.00 84.75 91 PHE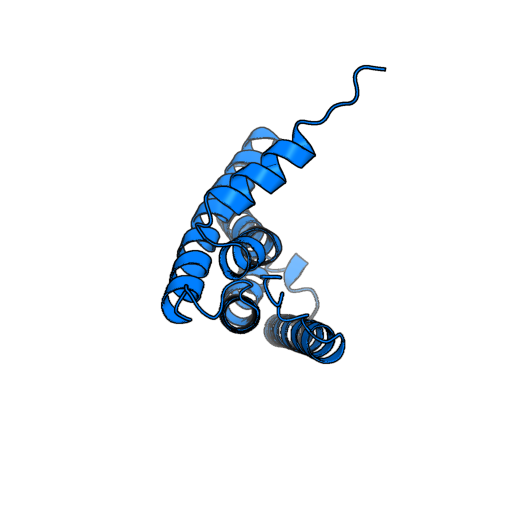 A CA 1
ATOM 653 C C . PHE A 1 91 ? 3.229 13.720 -7.188 1.00 84.75 91 PHE A C 1
ATOM 655 O O . PHE A 1 91 ? 3.978 14.433 -7.852 1.00 84.75 91 PHE A O 1
ATOM 662 N N . GLY A 1 92 ? 3.451 13.461 -5.895 1.00 82.00 92 GLY A N 1
ATOM 663 C CA . GLY A 1 92 ? 4.594 13.998 -5.158 1.00 82.00 92 GLY A CA 1
ATOM 664 C C . GLY A 1 92 ? 5.931 13.583 -5.773 1.00 82.00 92 GLY A C 1
ATOM 665 O O . GLY A 1 92 ? 6.803 14.424 -5.972 1.00 82.00 92 GLY A O 1
ATOM 666 N N . ALA A 1 93 ? 6.072 12.313 -6.159 1.00 84.12 93 ALA A N 1
ATOM 667 C CA . ALA A 1 93 ? 7.273 11.824 -6.829 1.00 84.12 93 ALA A CA 1
ATOM 668 C C . ALA A 1 93 ? 7.516 12.538 -8.170 1.00 84.12 93 ALA A C 1
ATOM 670 O O . ALA A 1 93 ? 8.640 12.954 -8.438 1.00 84.12 93 ALA A O 1
ATOM 671 N N . ILE A 1 94 ? 6.477 12.729 -8.991 1.00 83.38 94 ILE A N 1
ATOM 672 C CA . ILE A 1 94 ? 6.582 13.437 -10.278 1.00 83.38 94 ILE A CA 1
ATOM 673 C C . ILE A 1 94 ? 7.018 14.893 -10.068 1.00 83.38 94 ILE A C 1
ATOM 675 O O . ILE A 1 94 ? 7.934 15.352 -10.747 1.00 83.38 94 ILE A O 1
ATOM 679 N N . VAL A 1 95 ? 6.417 15.602 -9.106 1.00 84.31 95 VAL A N 1
ATOM 680 C CA . VAL A 1 95 ? 6.782 16.994 -8.778 1.00 84.31 95 VAL A CA 1
ATOM 681 C C . VAL A 1 95 ? 8.232 17.101 -8.294 1.00 84.31 95 VAL A C 1
ATOM 683 O O . VAL A 1 95 ? 8.926 18.048 -8.650 1.00 84.31 95 VAL A O 1
ATOM 686 N N . LEU A 1 96 ? 8.715 16.113 -7.535 1.00 83.06 96 LEU A N 1
ATOM 687 C CA . LEU A 1 96 ? 10.096 16.046 -7.039 1.00 83.06 96 LEU A CA 1
ATOM 688 C C . LEU A 1 96 ? 11.115 15.574 -8.094 1.00 83.06 96 LEU A C 1
ATOM 690 O O . LEU A 1 96 ? 12.298 15.444 -7.784 1.00 83.06 96 LEU A O 1
ATOM 694 N N . GLY A 1 97 ? 10.684 15.341 -9.338 1.00 78.19 97 GLY A N 1
ATOM 695 C CA . GLY A 1 97 ? 11.569 15.011 -10.455 1.00 78.19 97 GLY A CA 1
ATOM 696 C C . GLY A 1 97 ? 11.736 13.516 -10.726 1.00 78.19 97 GLY A C 1
ATOM 697 O O . GLY A 1 97 ? 12.723 13.117 -11.346 1.00 78.19 97 GLY A O 1
ATOM 698 N N . ALA A 1 98 ? 10.799 12.668 -10.289 1.00 78.75 98 ALA A N 1
ATOM 699 C CA . ALA A 1 98 ? 10.812 11.257 -10.662 1.00 78.75 98 ALA A CA 1
ATOM 700 C C . ALA A 1 98 ? 10.721 11.086 -12.194 1.00 78.75 98 ALA A C 1
ATOM 702 O O . ALA A 1 98 ? 9.958 11.791 -12.863 1.00 78.75 98 ALA A O 1
ATOM 703 N N . PRO A 1 99 ? 11.463 10.127 -12.773 1.00 71.88 99 PRO A N 1
ATOM 704 C CA . PRO A 1 99 ? 11.483 9.914 -14.214 1.00 71.88 99 PRO A CA 1
ATOM 705 C C . PRO A 1 99 ? 10.102 9.487 -14.742 1.00 71.88 99 PRO A C 1
ATOM 707 O O . PRO A 1 99 ? 9.587 8.422 -14.407 1.00 71.88 99 PRO A O 1
ATOM 710 N N . VAL A 1 100 ? 9.524 10.297 -15.635 1.00 66.75 100 VAL A N 1
ATOM 711 C CA . VAL A 1 100 ? 8.191 10.104 -16.252 1.00 66.75 100 VAL A CA 1
ATOM 712 C C . VAL A 1 100 ? 8.215 9.264 -17.542 1.00 66.75 100 VAL A C 1
ATOM 714 O O . VAL A 1 100 ? 7.357 9.394 -18.410 1.00 66.75 100 VAL A O 1
ATOM 717 N N . GLY A 1 101 ? 9.190 8.364 -17.690 1.00 65.56 101 GLY A N 1
ATOM 718 C CA . GLY A 1 101 ? 9.267 7.464 -18.846 1.00 65.56 101 GLY A CA 1
ATOM 719 C C . GLY A 1 101 ? 8.345 6.247 -18.708 1.00 65.56 101 GLY A C 1
ATOM 720 O O . GLY A 1 101 ? 8.274 5.658 -17.633 1.00 65.56 101 GLY A O 1
ATOM 721 N N . ILE A 1 102 ? 7.723 5.791 -19.806 1.00 63.34 102 ILE A N 1
ATOM 722 C CA . ILE A 1 102 ? 6.837 4.599 -19.853 1.00 63.34 102 ILE A CA 1
ATOM 723 C C . ILE A 1 102 ? 7.510 3.358 -19.232 1.00 63.34 102 ILE A C 1
ATOM 725 O O . ILE A 1 102 ? 6.865 2.571 -18.544 1.00 63.34 102 ILE A O 1
ATOM 729 N N . LYS A 1 103 ? 8.832 3.223 -19.413 1.00 66.69 103 LYS A N 1
ATOM 730 C CA . LYS A 1 103 ? 9.644 2.122 -18.871 1.00 66.69 103 LYS A CA 1
ATOM 731 C C . LYS A 1 103 ? 9.777 2.145 -17.336 1.00 66.69 103 LYS A C 1
ATOM 733 O O . LYS A 1 103 ? 9.944 1.092 -16.734 1.00 66.69 103 LYS A O 1
ATOM 738 N N . TYR A 1 104 ? 9.683 3.319 -16.707 1.00 70.94 104 TYR A N 1
ATOM 739 C CA . TYR A 1 104 ? 9.805 3.510 -15.251 1.00 70.94 104 TYR A CA 1
ATOM 740 C C . TYR A 1 104 ? 8.455 3.758 -14.572 1.00 70.94 104 TYR A C 1
ATOM 742 O O . TYR A 1 104 ? 8.319 3.553 -13.370 1.00 70.94 104 TYR A O 1
ATOM 750 N N . TRP A 1 105 ? 7.437 4.122 -15.350 1.00 75.88 105 TRP A N 1
ATOM 751 C CA . TRP A 1 105 ? 6.094 4.458 -14.884 1.00 75.88 105 TRP A CA 1
ATOM 752 C C . TRP A 1 105 ? 5.440 3.336 -14.074 1.00 75.88 105 TRP A C 1
ATOM 754 O O . TRP A 1 105 ? 4.876 3.583 -13.013 1.00 75.88 105 TRP A O 1
ATOM 764 N N . ILE A 1 106 ? 5.577 2.090 -14.536 1.00 76.06 106 ILE A N 1
ATOM 765 C CA . ILE A 1 106 ? 5.043 0.914 -13.837 1.00 76.06 106 ILE A CA 1
ATOM 766 C C . ILE A 1 106 ? 5.722 0.733 -12.474 1.00 76.06 106 ILE A C 1
ATOM 768 O O . ILE A 1 106 ? 5.047 0.485 -11.476 1.00 76.06 106 ILE A O 1
ATOM 772 N N . ALA A 1 107 ? 7.046 0.897 -12.412 1.00 78.19 107 ALA A N 1
ATOM 773 C CA . ALA A 1 107 ? 7.784 0.807 -11.158 1.00 78.19 107 ALA A CA 1
ATOM 774 C C . ALA A 1 107 ? 7.387 1.937 -10.198 1.00 78.19 107 ALA A C 1
ATOM 776 O O . ALA A 1 107 ? 7.154 1.669 -9.023 1.00 78.19 107 ALA A O 1
ATOM 777 N N . THR A 1 108 ? 7.230 3.169 -10.693 1.00 81.25 108 THR A N 1
ATOM 778 C CA . THR A 1 108 ? 6.742 4.308 -9.900 1.00 81.25 108 THR A CA 1
ATOM 779 C C . THR A 1 108 ? 5.358 4.030 -9.320 1.00 81.25 108 THR A C 1
ATOM 781 O O . THR A 1 108 ? 5.163 4.210 -8.124 1.00 81.25 108 THR A O 1
ATOM 784 N N . ILE A 1 109 ? 4.417 3.515 -10.120 1.00 82.31 109 ILE A N 1
ATOM 785 C CA . ILE A 1 109 ? 3.072 3.158 -9.644 1.00 82.31 109 ILE A CA 1
ATOM 786 C C . ILE A 1 109 ? 3.141 2.107 -8.532 1.00 82.31 109 ILE A C 1
ATOM 788 O O . ILE A 1 109 ? 2.506 2.280 -7.491 1.00 82.31 109 ILE A O 1
ATOM 792 N N . TYR A 1 110 ? 3.916 1.034 -8.714 1.00 84.31 110 TYR A N 1
ATOM 793 C CA . TYR A 1 110 ? 4.038 -0.001 -7.687 1.00 84.31 110 TYR A CA 1
ATOM 794 C C . TYR A 1 110 ? 4.743 0.498 -6.421 1.00 84.31 110 TYR A C 1
ATOM 796 O O . TYR A 1 110 ? 4.328 0.136 -5.323 1.00 84.31 110 TYR A O 1
ATOM 804 N N . TRP A 1 111 ? 5.742 1.373 -6.547 1.00 83.69 111 TRP A N 1
ATOM 805 C CA . TRP A 1 111 ? 6.364 2.047 -5.404 1.00 83.69 111 TRP A CA 1
ATOM 806 C C . TRP A 1 111 ? 5.372 2.937 -4.660 1.00 83.69 111 TRP A C 1
ATOM 808 O O . TRP A 1 111 ? 5.291 2.881 -3.434 1.00 83.69 111 TRP A O 1
ATOM 818 N N . SER A 1 112 ? 4.579 3.725 -5.384 1.00 85.12 112 SER A N 1
ATOM 819 C CA . SER A 1 112 ? 3.555 4.582 -4.791 1.00 85.12 112 SER A CA 1
ATOM 820 C C . SER A 1 112 ? 2.451 3.770 -4.111 1.00 85.12 112 SER A C 1
ATOM 822 O O . SER A 1 112 ? 1.994 4.159 -3.035 1.00 85.12 112 SER A O 1
ATOM 824 N N . LEU A 1 113 ? 2.064 2.624 -4.686 1.00 82.25 113 LEU A N 1
ATOM 825 C CA . LEU A 1 113 ? 1.141 1.663 -4.075 1.00 82.25 113 LEU A CA 1
ATOM 826 C C . LEU A 1 113 ? 1.728 1.036 -2.810 1.00 82.25 113 LEU A C 1
ATOM 828 O O . LEU A 1 113 ? 1.040 0.997 -1.796 1.00 82.25 113 LEU A O 1
ATOM 832 N N . ALA A 1 114 ? 2.988 0.597 -2.842 1.00 84.31 114 ALA A N 1
ATOM 833 C CA . ALA A 1 114 ? 3.665 0.029 -1.679 1.00 84.31 114 ALA A CA 1
ATOM 834 C C . ALA A 1 114 ? 3.782 1.055 -0.539 1.00 84.31 114 ALA A C 1
ATOM 836 O O . ALA A 1 114 ? 3.433 0.761 0.601 1.00 84.31 114 ALA A O 1
ATOM 837 N N . MET A 1 115 ? 4.183 2.292 -0.845 1.00 85.12 115 MET A N 1
ATOM 838 C CA . MET A 1 115 ? 4.246 3.370 0.147 1.00 85.12 115 MET A CA 1
ATOM 839 C C . MET A 1 115 ? 2.862 3.716 0.700 1.00 85.12 115 MET A C 1
ATOM 841 O O . MET A 1 115 ? 2.700 3.853 1.912 1.00 85.12 115 MET A O 1
ATOM 845 N N . SER A 1 116 ? 1.846 3.812 -0.162 1.00 83.12 116 SER A N 1
ATOM 846 C CA . SER A 1 116 ? 0.453 4.045 0.246 1.00 83.12 116 SER A CA 1
ATOM 847 C C . SER A 1 116 ? -0.060 2.951 1.175 1.00 83.12 116 SER A C 1
ATOM 849 O O . SER A 1 116 ? -0.681 3.227 2.204 1.00 83.12 116 SER A O 1
ATOM 851 N N . LEU A 1 117 ? 0.264 1.703 0.846 1.00 82.31 117 LEU A N 1
ATOM 852 C CA . LEU A 1 117 ? -0.116 0.548 1.633 1.00 82.31 117 LEU A CA 1
ATOM 853 C C . LEU A 1 117 ? 0.479 0.583 3.044 1.00 82.31 117 LEU A C 1
ATOM 855 O O . LEU A 1 117 ? -0.178 0.152 3.982 1.00 82.31 117 LEU A O 1
ATOM 859 N N . LEU A 1 118 ? 1.688 1.115 3.211 1.00 79.12 118 LEU A N 1
ATOM 860 C CA . LEU A 1 118 ? 2.341 1.197 4.519 1.00 79.12 118 LEU A CA 1
ATOM 861 C C . LEU A 1 118 ? 1.954 2.448 5.323 1.00 79.12 118 LEU A C 1
ATOM 863 O O . LEU A 1 118 ? 2.151 2.472 6.535 1.00 79.12 118 LEU A O 1
ATOM 867 N N . THR A 1 119 ? 1.401 3.483 4.684 1.00 79.88 119 THR A N 1
ATOM 868 C CA . THR A 1 119 ? 1.181 4.801 5.315 1.00 79.88 119 THR A CA 1
ATOM 869 C C . THR A 1 119 ? -0.293 5.202 5.369 1.00 79.88 119 THR A C 1
ATOM 871 O O . THR A 1 119 ? -0.835 5.447 6.446 1.00 79.88 119 THR A O 1
ATOM 874 N N . PHE A 1 120 ? -0.973 5.222 4.221 1.00 79.31 120 PHE A N 1
ATOM 875 C CA . PHE A 1 120 ? -2.359 5.671 4.097 1.00 79.31 120 PHE A CA 1
ATOM 876 C C . PHE A 1 120 ? -3.359 4.580 4.474 1.00 79.31 120 PHE A C 1
ATOM 878 O O . PHE A 1 120 ? -4.360 4.876 5.124 1.00 79.31 120 PHE A O 1
ATOM 885 N N . VAL A 1 121 ? -3.105 3.321 4.109 1.00 80.81 121 VAL A N 1
ATOM 886 C CA . VAL A 1 121 ? -4.031 2.210 4.389 1.00 80.81 121 VAL A CA 1
ATOM 887 C C . VAL A 1 121 ? -4.184 1.932 5.893 1.00 80.81 121 VAL A C 1
ATOM 889 O O . VAL A 1 121 ? -5.328 1.881 6.346 1.00 80.81 121 VAL A O 1
ATOM 892 N N . PRO A 1 122 ? -3.112 1.832 6.707 1.00 78.44 122 PRO A N 1
ATOM 893 C CA . PRO A 1 122 ? -3.240 1.644 8.150 1.00 78.44 122 PRO A CA 1
ATOM 894 C C . PRO A 1 122 ? -4.003 2.798 8.799 1.00 78.44 122 PRO A C 1
ATOM 896 O O . PRO A 1 122 ? -4.908 2.575 9.604 1.00 78.44 122 PRO A O 1
ATOM 899 N N . ALA A 1 123 ? -3.702 4.035 8.388 1.00 78.44 123 ALA A N 1
ATOM 900 C CA . ALA A 1 123 ? -4.377 5.224 8.889 1.00 78.44 123 ALA A CA 1
ATOM 901 C C . ALA A 1 123 ? -5.870 5.247 8.510 1.00 78.44 123 ALA A C 1
ATOM 903 O O . ALA A 1 123 ? -6.725 5.495 9.362 1.00 78.44 123 ALA A O 1
ATOM 904 N N . ALA A 1 124 ? -6.209 4.923 7.259 1.00 79.44 124 ALA A N 1
ATOM 905 C CA . ALA A 1 124 ? -7.588 4.872 6.776 1.00 79.44 124 ALA A CA 1
ATOM 906 C C . ALA A 1 124 ? -8.412 3.765 7.457 1.00 79.44 124 ALA A C 1
ATOM 908 O O . ALA A 1 124 ? -9.587 3.979 7.778 1.00 79.44 124 ALA A O 1
ATOM 909 N N . CYS A 1 125 ? -7.799 2.605 7.708 1.00 77.88 125 CYS A N 1
ATOM 910 C CA . CYS A 1 125 ? -8.421 1.486 8.414 1.00 77.88 125 CYS A CA 1
ATOM 911 C C . CYS A 1 125 ? -8.660 1.797 9.903 1.00 77.88 125 CYS A C 1
ATOM 913 O O . CYS A 1 125 ? -9.740 1.494 10.416 1.00 77.88 125 CYS A O 1
ATOM 915 N N . VAL A 1 126 ? -7.690 2.425 10.585 1.00 73.56 126 VAL A N 1
ATOM 916 C CA . VAL A 1 126 ? -7.744 2.672 12.039 1.00 73.56 126 VAL A CA 1
ATOM 917 C C . VAL A 1 126 ? -8.556 3.915 12.406 1.00 73.56 126 VAL A C 1
ATOM 919 O O . VAL A 1 126 ? -9.398 3.829 13.302 1.00 73.56 126 VAL A O 1
ATOM 922 N N . PHE A 1 127 ? -8.322 5.054 11.742 1.00 66.88 127 PHE A N 1
ATOM 923 C CA . PHE A 1 127 ? -8.920 6.352 12.106 1.00 66.88 127 PHE A CA 1
ATOM 924 C C . PHE A 1 127 ? -10.237 6.644 11.373 1.00 66.88 127 PHE A C 1
ATOM 926 O O . PHE A 1 127 ? -11.120 7.319 11.900 1.00 66.88 127 PHE A O 1
ATOM 933 N N . GLY A 1 128 ? -10.432 6.080 10.179 1.00 61.41 128 GLY A N 1
ATOM 934 C CA . GLY A 1 128 ? -11.702 6.148 9.461 1.00 61.41 128 GLY A CA 1
ATOM 935 C C . GLY A 1 128 ? -12.257 7.561 9.207 1.00 61.41 128 GLY A C 1
ATOM 936 O O . GLY A 1 128 ? -11.529 8.541 9.140 1.00 61.41 128 GLY A O 1
ATOM 937 N N . THR A 1 129 ? -13.581 7.664 9.017 1.00 50.09 129 THR A N 1
ATOM 938 C CA . THR A 1 129 ? -14.308 8.917 8.699 1.00 50.09 129 THR A CA 1
ATOM 939 C C . THR A 1 129 ? -14.785 9.667 9.949 1.00 50.09 129 THR A C 1
ATOM 941 O O . THR A 1 129 ? -15.815 10.344 9.902 1.00 50.09 129 THR A O 1
ATOM 944 N N . SER A 1 130 ? -14.119 9.498 11.091 1.00 52.03 130 SER A N 1
ATOM 945 C CA . SER A 1 130 ? -14.420 10.305 12.272 1.00 52.03 130 SER A CA 1
ATOM 946 C C . SER A 1 130 ? -13.968 11.734 11.981 1.00 52.03 130 SER A C 1
ATOM 948 O O . SER A 1 130 ? -12.783 12.055 12.015 1.00 52.03 130 SER A O 1
ATOM 950 N N . LYS A 1 131 ? -14.921 12.596 11.608 1.00 46.38 131 LYS A N 1
ATOM 951 C CA . LYS A 1 131 ? -14.673 14.017 11.323 1.00 46.38 131 LYS A CA 1
ATOM 952 C C . LYS A 1 131 ? -14.004 14.707 12.523 1.00 46.38 131 LYS A C 1
ATOM 954 O O . LYS A 1 131 ? -13.172 15.580 12.317 1.00 46.38 131 LYS A O 1
ATOM 959 N N . ILE A 1 132 ? -14.320 14.251 13.741 1.00 54.00 132 ILE A N 1
ATOM 960 C CA . ILE A 1 132 ? -13.725 14.708 15.004 1.00 54.00 132 ILE A CA 1
ATOM 961 C C . ILE A 1 132 ? -12.246 14.305 15.124 1.00 54.00 132 ILE A C 1
ATOM 963 O O . ILE A 1 132 ? -11.437 15.117 15.559 1.00 54.00 132 ILE A O 1
ATOM 967 N N . ASP A 1 133 ? -11.863 13.095 14.701 1.00 54.56 133 ASP A N 1
ATOM 968 C CA . ASP A 1 133 ? -10.467 12.644 14.797 1.00 54.56 133 ASP A CA 1
ATOM 969 C C . ASP A 1 133 ? -9.590 13.302 13.730 1.00 54.56 133 ASP A C 1
ATOM 971 O O . ASP A 1 133 ? -8.474 13.717 14.034 1.00 54.56 133 ASP A O 1
ATOM 975 N N . TRP A 1 134 ? -10.109 13.494 12.510 1.00 54.34 134 TRP A N 1
ATOM 976 C CA . TRP A 1 134 ? -9.422 14.305 11.497 1.00 54.34 134 TRP A CA 1
ATOM 977 C C . TRP A 1 134 ? -9.264 15.757 11.950 1.00 54.34 134 TRP A C 1
ATOM 979 O O . TRP A 1 134 ? -8.199 16.334 11.761 1.00 54.34 134 TRP A O 1
ATOM 989 N N . GLN A 1 135 ? -10.283 16.335 12.593 1.00 54.25 135 GLN A N 1
ATOM 990 C CA . GLN A 1 135 ? -10.183 17.673 13.175 1.00 54.25 135 GLN A CA 1
ATOM 991 C C . GLN A 1 135 ? -9.158 17.739 14.311 1.00 54.25 135 GLN A C 1
ATOM 993 O O . GLN A 1 135 ? -8.393 18.693 14.334 1.00 54.25 135 GLN A O 1
ATOM 998 N N . ASN A 1 136 ? -9.079 16.730 15.184 1.00 59.50 136 ASN A N 1
ATOM 999 C CA . ASN A 1 136 ? -8.097 16.686 16.273 1.00 59.50 136 ASN A CA 1
A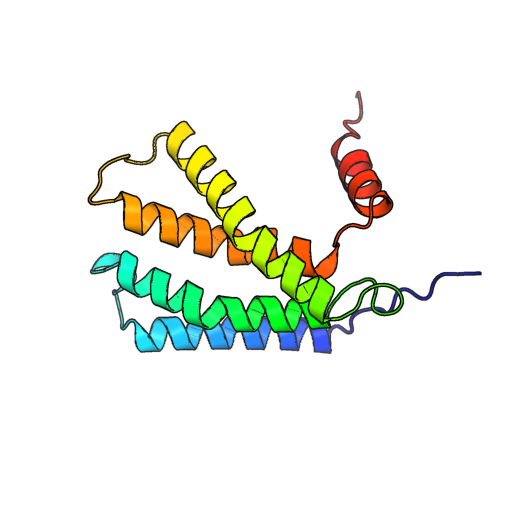TOM 1000 C C . ASN A 1 136 ? -6.652 16.500 15.775 1.00 59.50 136 ASN A C 1
ATOM 1002 O O . ASN A 1 136 ? -5.727 17.131 16.286 1.00 59.50 136 ASN A O 1
ATOM 1006 N N . VAL A 1 137 ? -6.437 15.652 14.765 1.00 59.34 137 VAL A N 1
ATOM 1007 C CA . VAL A 1 137 ? -5.113 15.474 14.143 1.00 59.34 137 VAL A CA 1
ATOM 1008 C C . VAL A 1 137 ? -4.683 16.758 13.434 1.00 59.34 137 VAL A C 1
ATOM 1010 O O . VAL A 1 137 ? -3.555 17.209 13.623 1.00 59.34 137 VAL A O 1
ATOM 1013 N N . LEU A 1 138 ? -5.594 17.391 12.689 1.00 60.53 138 LEU A N 1
ATOM 1014 C CA . LEU A 1 138 ? -5.318 18.663 12.021 1.00 60.53 138 LEU A CA 1
ATOM 1015 C C . LEU A 1 138 ? -5.113 19.810 13.021 1.00 60.53 138 LEU A C 1
ATOM 1017 O O . LEU A 1 138 ? -4.227 20.636 12.816 1.00 60.53 138 LEU A O 1
ATOM 1021 N N . SER A 1 139 ? -5.864 19.852 14.126 1.00 56.22 139 SER A N 1
ATOM 1022 C CA . SER A 1 139 ? -5.687 20.878 15.160 1.00 56.22 139 SER A CA 1
ATOM 1023 C C . SER A 1 139 ? -4.367 20.727 15.908 1.00 56.22 139 SER A C 1
ATOM 1025 O O . SER A 1 139 ? -3.774 21.730 16.286 1.00 56.22 139 SER A O 1
ATOM 1027 N N . HIS A 1 140 ? -3.878 19.498 16.094 1.00 59.28 140 HIS A N 1
ATOM 1028 C CA . HIS A 1 140 ? -2.554 19.274 16.670 1.00 59.28 140 HIS A CA 1
ATOM 1029 C C . HIS A 1 140 ? -1.419 19.590 15.692 1.00 59.28 140 HIS A C 1
ATOM 1031 O O . HIS A 1 140 ? -0.399 20.115 16.126 1.00 59.28 140 HIS A O 1
ATOM 1037 N N . SER A 1 141 ? -1.581 19.340 14.387 1.00 57.56 141 SER A N 1
ATOM 1038 C CA . SER A 1 141 ? -0.558 19.713 13.395 1.00 57.56 141 SER A CA 1
ATOM 1039 C C . SER A 1 141 ? -0.506 21.215 13.103 1.00 57.56 141 SER A C 1
ATOM 1041 O O . SER A 1 141 ? 0.526 21.719 12.679 1.00 57.56 141 SER A O 1
ATOM 1043 N N . MET A 1 142 ? -1.619 21.926 13.304 1.00 48.72 142 MET A N 1
ATOM 1044 C CA . MET A 1 142 ? -1.739 23.367 13.054 1.00 48.72 142 MET A CA 1
ATOM 1045 C C . MET A 1 142 ? -1.400 24.216 14.291 1.00 48.72 142 MET A C 1
ATOM 1047 O O . MET A 1 142 ? -1.492 25.439 14.239 1.00 48.72 142 MET A O 1
ATOM 1051 N N . TYR A 1 143 ? -0.988 23.594 15.400 1.00 47.50 143 TYR A N 1
ATOM 1052 C CA . TYR A 1 143 ? -0.435 24.308 16.547 1.00 47.50 143 TYR A CA 1
ATOM 1053 C C . TYR A 1 143 ? 1.061 24.553 16.304 1.00 47.50 143 TYR A C 1
ATOM 1055 O O . TYR A 1 143 ? 1.922 23.849 16.829 1.00 47.50 143 TYR A O 1
ATOM 1063 N N . VAL A 1 144 ? 1.371 25.534 15.454 1.00 52.97 144 VAL A N 1
ATOM 1064 C CA . VAL A 1 144 ? 2.685 26.186 15.466 1.00 52.97 144 VAL A CA 1
ATOM 1065 C C . VAL A 1 144 ? 2.679 27.087 16.702 1.00 52.97 144 VAL A C 1
ATOM 1067 O O . VAL A 1 144 ? 1.841 27.985 16.766 1.00 52.97 144 VAL A O 1
ATOM 1070 N N . PRO A 1 145 ? 3.517 26.845 17.725 1.00 47.19 145 PRO A N 1
ATOM 1071 C CA . PRO A 1 145 ? 3.697 27.840 18.763 1.00 47.19 145 PRO A CA 1
ATOM 1072 C C . PRO A 1 145 ? 4.381 29.044 18.113 1.00 47.19 145 PRO A C 1
ATOM 1074 O O . PRO A 1 145 ? 5.532 28.946 17.694 1.00 47.19 145 PRO A O 1
ATOM 1077 N N . ASP A 1 146 ? 3.656 30.156 17.998 1.00 50.88 146 ASP A N 1
ATOM 1078 C CA . ASP A 1 146 ? 4.272 31.465 17.804 1.00 50.88 146 ASP A CA 1
ATOM 1079 C C . ASP A 1 146 ? 5.137 31.736 19.042 1.00 50.88 146 ASP A C 1
ATOM 1081 O O . ASP A 1 146 ? 4.630 32.068 20.119 1.00 50.88 146 ASP A O 1
ATOM 1085 N N . SER A 1 147 ? 6.438 31.496 18.903 1.00 43.44 147 SER A N 1
ATOM 1086 C CA . SER A 1 147 ? 7.483 31.928 19.832 1.00 43.44 147 SER A CA 1
ATOM 1087 C C . SER A 1 147 ? 8.315 33.017 19.185 1.00 43.44 147 SER A C 1
ATOM 1089 O O . SER A 1 147 ? 8.824 32.735 18.074 1.00 43.44 147 SER A O 1
#

Sequence (147 aa):
MRAEFSQISALTAAAAHVLCFAGLAAAHALAGRGALVSDPALALRLVVVCEAPIVIAVFSYLRRDTQSCSFFKAVARGLIGLPVGAFLNAFGAIVLGAPVGIKYWIATIYWSLAMSLLTFVPAACVFGTSKIDWQNVLSHSMYVPDS

Secondary structure (DSSP, 8-state):
------PPPHHHHHHHHHHHHHHHHHHHHHH-TTHHHH-HHHHHHHHHHHHHHHHHHHHHHT-S-TTTS-HHHHHHHHHHHHHHHHHHHHHHHHHTT----HHHHHHHHHHHHHHHHHHHHHHHHHHTT-HHHHHHHHHHHT-----

Radius of gyration: 17.63 Å; chains: 1; bounding box: 38×47×51 Å